Protein AF-A0A2S2R6W7-F1 (afdb_monomer_lite)

Structure (mmCIF, N/CA/C/O backbone):
data_AF-A0A2S2R6W7-F1
#
_entry.id   AF-A0A2S2R6W7-F1
#
loop_
_atom_site.group_PDB
_atom_site.id
_atom_site.type_symbol
_atom_site.label_atom_id
_atom_site.label_alt_id
_atom_site.label_comp_id
_atom_site.label_asym_id
_atom_site.label_entity_id
_atom_site.label_seq_id
_atom_site.pdbx_PDB_ins_code
_atom_site.Cartn_x
_atom_site.Cartn_y
_atom_site.Cartn_z
_atom_site.occupancy
_atom_site.B_iso_or_equiv
_atom_site.auth_seq_id
_atom_site.auth_comp_id
_atom_site.auth_asym_id
_atom_site.auth_atom_id
_atom_site.pdbx_PDB_model_num
ATOM 1 N N . ASN A 1 1 ? -1.446 8.651 6.478 1.00 88.75 1 ASN A N 1
ATOM 2 C CA . ASN A 1 1 ? -0.778 8.643 5.163 1.00 88.75 1 ASN A CA 1
ATOM 3 C C . ASN A 1 1 ? 0.700 8.356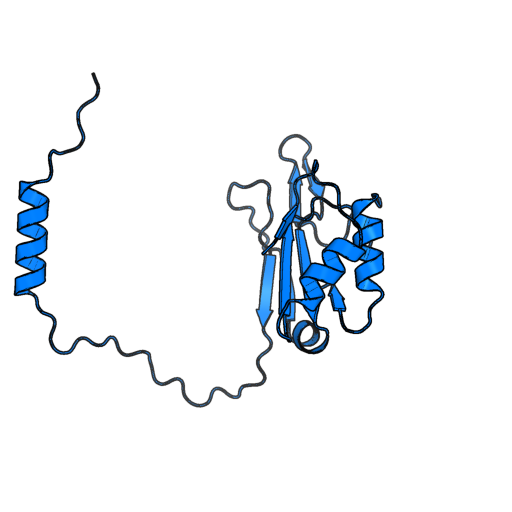 5.410 1.00 88.75 1 ASN A C 1
ATOM 5 O O . ASN A 1 1 ? 1.230 8.939 6.349 1.00 88.75 1 ASN A O 1
ATOM 9 N N . ILE A 1 2 ? 1.309 7.417 4.685 1.00 93.31 2 ILE A N 1
ATOM 10 C CA . ILE A 1 2 ? 2.701 6.977 4.856 1.00 93.31 2 ILE A CA 1
ATOM 11 C C . ILE A 1 2 ? 3.487 7.283 3.574 1.00 93.31 2 ILE A C 1
ATOM 13 O O . ILE A 1 2 ? 3.029 6.984 2.480 1.00 93.31 2 ILE A O 1
ATOM 17 N N . TYR A 1 3 ? 4.694 7.824 3.715 1.00 95.19 3 TYR A N 1
ATOM 18 C CA . TYR A 1 3 ? 5.671 7.892 2.629 1.00 95.19 3 TYR A CA 1
ATOM 19 C C . TYR A 1 3 ? 6.915 7.111 3.045 1.00 95.19 3 TYR A C 1
ATOM 21 O O . TYR A 1 3 ? 7.540 7.445 4.053 1.00 95.19 3 TYR A O 1
ATOM 29 N N . LEU A 1 4 ? 7.262 6.067 2.291 1.00 93.75 4 LEU A N 1
ATOM 30 C CA . LEU A 1 4 ? 8.469 5.275 2.509 1.00 93.75 4 LEU A CA 1
ATOM 31 C C . LEU A 1 4 ? 9.433 5.493 1.334 1.00 93.75 4 LEU A C 1
ATOM 33 O O . LEU A 1 4 ? 9.262 4.861 0.288 1.00 93.75 4 LEU A O 1
ATOM 37 N N . PRO A 1 5 ? 10.462 6.345 1.490 1.00 93.19 5 PRO A N 1
ATOM 38 C CA . PRO A 1 5 ? 11.499 6.515 0.480 1.00 93.19 5 PRO A CA 1
ATOM 39 C C . PRO A 1 5 ? 12.148 5.180 0.085 1.00 93.19 5 PRO A C 1
ATOM 41 O O . PRO A 1 5 ? 12.309 4.286 0.920 1.00 93.19 5 PRO A O 1
ATOM 44 N N . ASN A 1 6 ? 12.620 5.080 -1.162 1.00 89.25 6 ASN A N 1
ATOM 45 C CA . ASN A 1 6 ? 13.339 3.900 -1.676 1.00 89.25 6 ASN A CA 1
ATOM 46 C C . ASN A 1 6 ? 14.540 3.475 -0.807 1.00 89.25 6 ASN A C 1
ATOM 48 O O . ASN A 1 6 ? 14.886 2.300 -0.754 1.00 89.25 6 ASN A O 1
ATOM 52 N N . GLN A 1 7 ? 15.177 4.429 -0.126 1.00 89.25 7 GLN A N 1
ATOM 53 C CA . GLN A 1 7 ? 16.365 4.211 0.709 1.00 89.25 7 GLN A CA 1
ATOM 54 C C . GLN A 1 7 ? 16.028 3.716 2.124 1.00 89.25 7 GLN A C 1
ATOM 56 O O . GLN A 1 7 ? 16.913 3.271 2.853 1.00 89.25 7 GLN A O 1
ATOM 61 N N . THR A 1 8 ? 14.765 3.818 2.540 1.00 91.50 8 THR A N 1
ATOM 62 C CA . THR A 1 8 ? 14.342 3.454 3.891 1.00 91.50 8 THR A CA 1
ATOM 63 C C . THR A 1 8 ? 14.135 1.954 3.973 1.00 91.50 8 THR A C 1
ATOM 65 O O . THR A 1 8 ? 13.168 1.430 3.427 1.00 91.50 8 THR A O 1
ATOM 68 N N . ASN A 1 9 ? 15.006 1.258 4.693 1.00 91.50 9 ASN A N 1
ATOM 69 C CA . ASN A 1 9 ? 14.793 -0.150 5.001 1.00 91.50 9 ASN A CA 1
ATOM 70 C C . ASN A 1 9 ? 13.711 -0.295 6.076 1.00 91.50 9 ASN A C 1
ATOM 72 O O . ASN A 1 9 ? 13.727 0.421 7.073 1.00 91.50 9 ASN A O 1
ATOM 76 N N . PHE A 1 10 ? 12.797 -1.236 5.869 1.00 95.00 10 PHE A N 1
ATOM 77 C CA . PHE A 1 10 ? 11.805 -1.651 6.854 1.00 95.00 10 PHE A CA 1
ATOM 78 C C . PHE A 1 10 ? 11.515 -3.142 6.666 1.00 95.00 10 PHE A C 1
ATOM 80 O O . PHE A 1 10 ? 11.824 -3.722 5.619 1.00 95.00 10 PHE A O 1
ATOM 87 N N . ASN A 1 11 ? 10.901 -3.760 7.666 1.00 95.50 11 ASN A N 1
ATOM 88 C CA . ASN A 1 11 ? 10.374 -5.116 7.583 1.00 95.50 11 ASN A CA 1
ATOM 89 C C . ASN A 1 11 ? 8.913 -5.178 8.073 1.00 95.50 11 ASN A C 1
ATOM 91 O O . ASN A 1 11 ? 8.328 -4.188 8.511 1.00 95.50 11 ASN A O 1
ATOM 95 N N . HIS A 1 12 ? 8.310 -6.363 7.989 1.00 96.62 12 HIS A N 1
ATOM 96 C CA . HIS A 1 12 ? 6.923 -6.595 8.401 1.00 96.62 12 HIS A CA 1
ATOM 97 C C . HIS A 1 12 ? 6.642 -6.228 9.872 1.00 96.62 12 HIS A C 1
ATOM 99 O O . HIS A 1 12 ? 5.560 -5.734 10.176 1.00 96.62 12 HIS A O 1
ATOM 105 N N . THR A 1 13 ? 7.605 -6.404 10.784 1.00 97.81 13 THR A N 1
ATOM 106 C CA . THR A 1 13 ? 7.464 -6.033 12.201 1.00 97.81 13 THR A CA 1
ATOM 107 C C . THR A 1 13 ? 7.307 -4.526 12.375 1.00 97.81 13 THR A C 1
ATOM 109 O O . THR A 1 13 ? 6.473 -4.096 13.168 1.00 97.81 13 THR A O 1
ATOM 112 N N . ASP A 1 14 ? 8.048 -3.716 11.614 1.00 96.88 14 ASP A N 1
ATOM 113 C CA . ASP A 1 14 ? 7.939 -2.252 11.673 1.00 96.88 14 ASP A CA 1
ATOM 114 C C . ASP A 1 14 ? 6.530 -1.788 11.276 1.00 96.88 14 ASP A C 1
ATOM 116 O O . ASP A 1 14 ? 5.910 -0.980 11.970 1.00 96.88 14 ASP A O 1
ATOM 120 N N . LEU A 1 15 ? 5.985 -2.359 10.196 1.00 96.12 15 LEU A N 1
ATOM 121 C CA . LEU A 1 15 ? 4.622 -2.075 9.744 1.00 96.12 15 LEU A CA 1
ATOM 122 C C . LEU A 1 15 ? 3.568 -2.568 10.740 1.00 96.12 15 LEU A C 1
ATOM 124 O O . LEU A 1 15 ? 2.646 -1.821 11.062 1.00 96.12 15 LEU A O 1
ATOM 128 N N . ASN A 1 16 ? 3.724 -3.780 11.276 1.00 97.25 16 ASN A N 1
ATOM 129 C CA . ASN A 1 16 ? 2.828 -4.318 12.302 1.00 97.25 16 ASN A CA 1
ATOM 130 C C . ASN A 1 16 ? 2.812 -3.437 13.554 1.00 97.25 16 ASN A C 1
ATOM 132 O O . ASN A 1 16 ? 1.747 -3.175 14.110 1.00 97.25 16 ASN A O 1
ATOM 136 N N . ASN A 1 17 ? 3.967 -2.920 13.976 1.00 97.25 17 ASN A N 1
ATOM 137 C CA . ASN A 1 17 ? 4.051 -1.992 15.099 1.00 97.25 17 ASN A CA 1
ATOM 138 C C . ASN A 1 17 ? 3.274 -0.700 14.829 1.00 97.25 17 ASN A C 1
ATOM 140 O O . ASN A 1 17 ? 2.597 -0.211 15.731 1.00 97.25 17 ASN A O 1
ATOM 144 N N . ILE A 1 18 ? 3.335 -0.153 13.610 1.00 95.56 18 ILE A N 1
ATOM 145 C CA . ILE A 1 18 ? 2.533 1.018 13.221 1.00 95.56 18 ILE A CA 1
ATOM 146 C C . ILE A 1 18 ? 1.043 0.671 13.265 1.00 95.56 18 ILE A C 1
ATOM 148 O O . ILE A 1 18 ? 0.270 1.383 13.900 1.00 95.56 18 ILE A O 1
ATOM 152 N N . ILE A 1 19 ? 0.644 -0.437 12.638 1.00 95.88 19 ILE A N 1
ATOM 153 C CA . ILE A 1 19 ? -0.754 -0.882 12.558 1.00 95.88 19 ILE A CA 1
ATOM 154 C C . ILE A 1 19 ? -1.357 -1.093 13.951 1.00 95.88 19 ILE A C 1
ATOM 156 O O . ILE A 1 19 ? -2.468 -0.636 14.216 1.00 95.88 19 ILE A O 1
ATOM 160 N N . ASN A 1 20 ? -0.613 -1.721 14.861 1.00 95.69 20 ASN A N 1
ATOM 161 C CA . ASN A 1 20 ? -1.062 -2.004 16.224 1.00 95.69 20 ASN A CA 1
ATOM 162 C C . ASN A 1 20 ? -1.277 -0.744 17.078 1.00 95.69 20 ASN A C 1
ATOM 164 O O . ASN A 1 20 ? -1.980 -0.808 18.084 1.00 95.69 20 ASN A O 1
ATOM 168 N N . GLN A 1 21 ? -0.700 0.395 16.687 1.00 96.19 21 GLN A N 1
ATOM 169 C CA . GLN A 1 21 ? -0.905 1.682 17.358 1.00 96.19 21 GLN A CA 1
ATOM 170 C C . GLN A 1 21 ? -2.139 2.436 16.843 1.00 96.19 21 GLN A C 1
ATOM 172 O O . GLN A 1 21 ? -2.552 3.421 17.458 1.00 96.19 21 GLN A O 1
ATOM 177 N N . LEU A 1 22 ? -2.733 2.013 15.723 1.00 96.44 22 LEU A N 1
ATOM 178 C CA . LEU A 1 22 ? -3.875 2.708 15.138 1.00 96.44 22 LEU A CA 1
ATOM 179 C C . LEU A 1 22 ? -5.190 2.312 15.826 1.00 96.44 22 LEU A C 1
ATOM 181 O O . LEU A 1 22 ? -5.446 1.124 16.045 1.00 96.44 22 LEU A O 1
ATOM 185 N N . PRO A 1 23 ? -6.085 3.278 16.107 1.00 96.56 23 PRO A N 1
ATOM 186 C CA . PRO A 1 23 ? -7.447 2.952 16.501 1.00 96.56 23 PRO A CA 1
ATOM 187 C C . PRO A 1 23 ? -8.171 2.258 15.340 1.00 96.56 23 PRO A C 1
ATOM 189 O O . PRO A 1 23 ? -7.989 2.611 14.175 1.00 96.56 23 PRO A O 1
ATOM 192 N N . LYS A 1 24 ? -9.011 1.268 15.654 1.00 94.19 24 LYS A N 1
ATOM 193 C CA . LYS A 1 24 ? -9.837 0.566 14.660 1.00 94.19 24 LYS A CA 1
ATOM 194 C C . LYS A 1 24 ? -11.224 1.229 14.548 1.00 94.19 24 LYS A C 1
ATOM 196 O O . LYS A 1 24 ? -11.785 1.594 15.582 1.00 94.19 24 LYS A O 1
ATOM 201 N N . PRO A 1 25 ? -11.820 1.311 13.341 1.00 96.19 25 PRO A N 1
ATOM 202 C CA . PRO A 1 25 ? -11.250 0.913 12.050 1.00 96.19 25 PRO A CA 1
ATOM 203 C C . PRO A 1 25 ? -10.243 1.940 11.504 1.00 96.19 25 PRO A C 1
ATOM 205 O O . PRO A 1 25 ? -10.297 3.113 11.865 1.00 96.19 25 PRO A O 1
ATOM 208 N N . TYR A 1 26 ? -9.360 1.511 10.599 1.00 96.94 26 TYR A N 1
ATOM 209 C CA . TYR A 1 26 ? -8.321 2.371 10.021 1.00 96.94 26 TYR A CA 1
ATOM 210 C C . TYR A 1 26 ? -8.175 2.204 8.506 1.00 96.94 26 TYR A C 1
ATOM 212 O O . TYR A 1 26 ? -8.556 1.186 7.923 1.00 96.94 26 TYR A O 1
ATOM 220 N N . ILE A 1 27 ? -7.553 3.209 7.888 1.00 97.50 27 ILE A N 1
ATOM 221 C CA . ILE A 1 27 ? -6.981 3.146 6.541 1.00 97.50 27 ILE A CA 1
ATOM 222 C C . ILE A 1 27 ? -5.543 3.647 6.629 1.00 97.50 27 ILE A C 1
ATOM 224 O O . ILE A 1 27 ? -5.277 4.739 7.136 1.00 97.50 27 ILE A O 1
ATOM 228 N N . ILE A 1 28 ? -4.622 2.857 6.100 1.00 97.50 28 ILE A N 1
ATOM 229 C CA . ILE A 1 28 ? -3.252 3.247 5.815 1.00 97.50 28 ILE A CA 1
ATOM 230 C C . ILE A 1 28 ? -3.151 3.405 4.306 1.00 97.50 28 ILE A C 1
ATOM 232 O O . ILE A 1 28 ? -3.428 2.480 3.554 1.00 97.50 28 ILE A O 1
ATOM 236 N N . THR A 1 29 ? -2.748 4.582 3.854 1.00 96.81 29 THR A N 1
ATOM 237 C CA . THR A 1 29 ? -2.518 4.845 2.435 1.00 96.81 29 THR A CA 1
ATOM 238 C C . THR A 1 29 ? -1.236 5.630 2.249 1.00 96.81 29 THR A C 1
ATOM 240 O O . THR A 1 29 ? -0.827 6.335 3.176 1.00 96.81 29 THR A O 1
ATOM 243 N N . GLY A 1 30 ? -0.623 5.513 1.079 1.00 95.81 30 GLY A N 1
ATOM 244 C CA . GLY A 1 30 ? 0.478 6.360 0.647 1.00 95.81 30 GLY A CA 1
ATOM 245 C C . GLY A 1 30 ? 1.466 5.622 -0.245 1.00 95.81 30 GLY A C 1
ATOM 246 O O . GLY A 1 30 ? 1.152 4.546 -0.753 1.00 95.81 30 GLY A O 1
ATOM 247 N N . ASP A 1 31 ? 2.637 6.215 -0.452 1.00 95.62 31 ASP A N 1
ATOM 248 C CA . ASP A 1 31 ? 3.683 5.663 -1.313 1.00 95.62 31 ASP A CA 1
ATOM 249 C C . ASP A 1 31 ? 4.592 4.726 -0.514 1.00 95.62 31 ASP A C 1
ATOM 251 O O . ASP A 1 31 ? 5.337 5.151 0.377 1.00 95.62 31 ASP A O 1
ATOM 255 N N . PHE A 1 32 ? 4.539 3.441 -0.847 1.00 95.88 32 PHE A N 1
ATOM 256 C CA . PHE A 1 32 ? 5.366 2.421 -0.216 1.00 95.88 32 PHE A CA 1
ATOM 257 C C . PHE A 1 32 ? 6.646 2.147 -1.002 1.00 95.88 32 PHE A C 1
ATOM 259 O O . PHE A 1 32 ? 7.519 1.445 -0.484 1.00 95.88 32 PHE A O 1
ATOM 266 N N . ASN A 1 33 ? 6.792 2.684 -2.221 1.00 95.38 33 ASN A N 1
ATOM 267 C CA . ASN A 1 33 ? 7.906 2.385 -3.121 1.00 95.38 33 ASN A CA 1
ATOM 268 C C . ASN A 1 33 ? 8.224 0.876 -3.159 1.00 95.38 33 ASN A C 1
ATOM 270 O O . ASN A 1 33 ? 9.368 0.462 -2.988 1.00 95.38 33 ASN A O 1
ATOM 274 N N . SER A 1 34 ? 7.191 0.040 -3.265 1.00 95.38 34 SER A N 1
ATOM 275 C CA . SER A 1 34 ? 7.304 -1.419 -3.182 1.00 95.38 34 SER A CA 1
ATOM 276 C C . SER A 1 34 ? 6.615 -2.094 -4.352 1.00 95.38 34 SER A C 1
ATOM 278 O O . SER A 1 34 ? 5.537 -1.667 -4.767 1.00 95.38 34 SER A O 1
ATOM 280 N N . GLN A 1 35 ? 7.189 -3.194 -4.822 1.00 94.88 35 GLN A N 1
ATOM 281 C CA . GLN A 1 35 ? 6.666 -3.958 -5.947 1.00 94.88 35 GLN A CA 1
ATOM 282 C C . GLN A 1 35 ? 6.170 -5.328 -5.493 1.00 94.88 35 GLN A C 1
ATOM 284 O O . GLN A 1 35 ? 6.887 -6.062 -4.809 1.00 94.88 35 GLN A O 1
ATOM 289 N N . SER A 1 36 ? 4.952 -5.669 -5.904 1.00 96.38 36 SER A N 1
ATOM 290 C CA . SER A 1 36 ? 4.405 -7.022 -5.850 1.00 96.38 36 SER A CA 1
ATOM 291 C C . SER A 1 36 ? 3.309 -7.212 -6.910 1.00 96.38 36 SER A C 1
ATOM 293 O O . SER A 1 36 ? 2.515 -6.289 -7.138 1.00 96.38 36 SER A O 1
ATOM 295 N N . PRO A 1 37 ? 3.198 -8.415 -7.504 1.00 95.25 37 PRO A N 1
ATOM 296 C CA . PRO A 1 37 ? 2.024 -8.825 -8.270 1.00 95.25 37 PRO A CA 1
ATOM 297 C C . PRO A 1 37 ? 0.689 -8.668 -7.530 1.00 95.25 37 PRO A C 1
ATOM 299 O O . PRO A 1 37 ? -0.313 -8.396 -8.184 1.00 95.25 37 PRO A O 1
ATOM 302 N N . TYR A 1 38 ? 0.662 -8.746 -6.192 1.00 94.81 38 TYR A N 1
ATOM 303 C CA . TYR A 1 38 ? -0.558 -8.591 -5.382 1.00 94.81 38 TYR A CA 1
ATOM 304 C C . TYR A 1 38 ? -1.262 -7.244 -5.586 1.00 94.81 38 TYR A C 1
ATOM 306 O O . TYR A 1 38 ? -2.479 -7.164 -5.452 1.00 94.81 38 TYR A O 1
ATOM 314 N N . TRP A 1 39 ? -0.518 -6.190 -5.924 1.00 95.88 39 TRP A N 1
ATOM 315 C CA . TRP A 1 39 ? -1.068 -4.872 -6.252 1.00 95.88 39 TRP A CA 1
ATOM 316 C C . TRP A 1 39 ? -0.703 -4.414 -7.665 1.00 95.88 39 TRP A C 1
ATOM 318 O O . TRP A 1 39 ? -0.776 -3.223 -7.950 1.00 95.88 39 TRP A O 1
ATOM 328 N N . GLY A 1 40 ? -0.356 -5.337 -8.567 1.00 93.00 40 GLY A N 1
ATOM 329 C CA . GLY A 1 40 ? -0.222 -5.039 -9.998 1.00 93.00 40 GLY A CA 1
ATOM 330 C C . GLY A 1 40 ? 1.186 -4.695 -10.486 1.00 93.00 40 GLY A C 1
ATOM 331 O O . GLY A 1 40 ? 1.331 -4.082 -11.540 1.00 93.00 40 GLY A O 1
ATOM 332 N N . SER A 1 41 ? 2.239 -5.068 -9.753 1.00 92.44 41 SER A N 1
ATOM 333 C CA . SER A 1 41 ? 3.613 -5.014 -10.282 1.00 92.44 41 SER A CA 1
ATOM 334 C C . SER A 1 41 ? 3.996 -6.309 -11.003 1.00 92.44 41 SER A C 1
ATOM 336 O O . SER A 1 41 ? 3.566 -7.389 -10.622 1.00 92.44 41 SER A O 1
ATOM 338 N N . GLU A 1 42 ? 4.882 -6.234 -11.996 1.00 89.12 42 GLU A N 1
ATOM 339 C CA . GLU A 1 42 ? 5.356 -7.427 -12.722 1.00 89.12 42 GLU A CA 1
ATOM 340 C C . GLU A 1 42 ? 6.229 -8.355 -11.866 1.00 89.12 42 GLU A C 1
ATOM 342 O O . GLU A 1 42 ? 6.282 -9.565 -12.083 1.00 89.12 42 GLU A O 1
ATOM 347 N N . LYS A 1 43 ? 6.940 -7.782 -10.892 1.00 92.31 43 LYS A N 1
ATOM 348 C CA . LYS A 1 43 ? 7.872 -8.494 -10.020 1.00 92.31 43 LYS A CA 1
ATOM 349 C C . LYS A 1 43 ? 7.629 -8.152 -8.561 1.00 92.31 43 LYS A C 1
ATOM 351 O O . LYS A 1 43 ? 7.039 -7.123 -8.238 1.00 92.31 43 LYS A O 1
ATOM 356 N N . ILE A 1 44 ? 8.139 -9.017 -7.694 1.00 96.12 44 ILE A N 1
ATOM 357 C CA . ILE A 1 44 ? 8.153 -8.806 -6.252 1.00 96.12 44 ILE A CA 1
ATOM 358 C C . ILE A 1 44 ? 9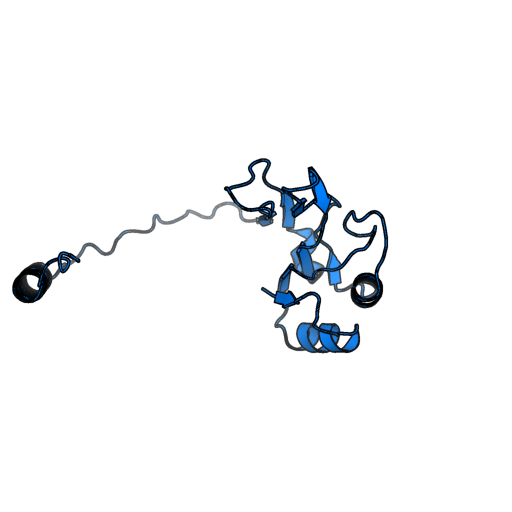.544 -8.368 -5.788 1.00 96.12 44 ILE A C 1
ATOM 360 O O . ILE A 1 44 ? 10.552 -8.970 -6.166 1.00 96.12 44 ILE A O 1
ATOM 364 N N . ASP A 1 45 ? 9.604 -7.331 -4.958 1.00 95.38 45 ASP A N 1
ATOM 365 C CA . ASP A 1 45 ? 10.830 -6.913 -4.274 1.00 95.38 45 ASP A CA 1
ATOM 366 C C . ASP A 1 45 ? 10.799 -7.269 -2.773 1.00 95.38 45 ASP A C 1
ATOM 368 O O . ASP A 1 45 ? 9.849 -7.859 -2.256 1.00 95.38 45 ASP A O 1
ATOM 372 N N . GLN A 1 46 ? 11.874 -6.956 -2.045 1.00 95.75 46 GLN A N 1
ATOM 373 C CA . GLN A 1 46 ? 11.977 -7.286 -0.619 1.00 95.75 46 GLN A CA 1
ATOM 374 C C . GLN A 1 46 ? 10.963 -6.520 0.254 1.00 95.75 46 GLN A C 1
ATOM 376 O O . GLN A 1 46 ? 10.532 -7.022 1.298 1.00 95.75 46 GLN A O 1
ATOM 381 N N . ARG A 1 47 ? 10.569 -5.316 -0.172 1.00 96.25 47 ARG A N 1
ATOM 382 C CA . ARG A 1 47 ? 9.564 -4.491 0.509 1.00 96.25 47 ARG A CA 1
ATOM 383 C C . ARG A 1 47 ? 8.185 -5.094 0.281 1.00 96.25 47 ARG A C 1
ATOM 385 O O . ARG A 1 47 ? 7.434 -5.260 1.236 1.00 96.25 47 ARG A O 1
ATOM 392 N N . GLY A 1 48 ? 7.919 -5.522 -0.951 1.00 96.94 48 GLY A N 1
ATOM 393 C CA . GLY A 1 48 ? 6.735 -6.256 -1.363 1.00 96.94 48 GLY A CA 1
ATOM 394 C C . GLY A 1 48 ? 6.533 -7.511 -0.527 1.00 96.94 48 GLY A C 1
ATOM 395 O O . GLY A 1 48 ? 5.497 -7.645 0.108 1.00 96.94 48 GLY A O 1
ATOM 396 N N . LYS A 1 49 ? 7.569 -8.350 -0.391 1.00 97.62 49 LYS A N 1
ATOM 397 C CA . LYS A 1 49 ? 7.540 -9.532 0.497 1.00 97.62 49 LYS A CA 1
ATOM 398 C C . LYS A 1 49 ? 7.219 -9.186 1.950 1.00 97.62 49 LYS A C 1
ATOM 400 O O . LYS A 1 49 ? 6.519 -9.928 2.630 1.00 97.62 49 LYS A O 1
ATOM 405 N N . SER A 1 50 ? 7.763 -8.075 2.447 1.00 97.62 50 SER A N 1
ATOM 406 C CA . SER A 1 50 ? 7.522 -7.638 3.825 1.00 97.62 50 SER A CA 1
ATOM 407 C C . SER A 1 50 ? 6.078 -7.180 4.023 1.00 97.62 50 SER A C 1
ATOM 409 O O . SER A 1 50 ? 5.488 -7.489 5.051 1.00 97.62 50 SER A O 1
ATOM 411 N N . ILE A 1 51 ? 5.503 -6.477 3.047 1.00 97.56 51 ILE A N 1
ATOM 412 C CA . ILE A 1 51 ? 4.108 -6.030 3.089 1.00 97.56 51 ILE A CA 1
ATOM 413 C C . ILE A 1 51 ? 3.150 -7.208 2.879 1.00 97.56 51 ILE A C 1
ATOM 415 O O . ILE A 1 51 ? 2.182 -7.316 3.619 1.00 97.56 51 ILE A O 1
ATOM 419 N N . GLU A 1 52 ? 3.423 -8.124 1.947 1.00 97.88 52 GLU A N 1
ATOM 420 C CA . GLU A 1 52 ? 2.616 -9.341 1.763 1.00 97.88 52 GLU A CA 1
ATOM 421 C C . GLU A 1 52 ? 2.497 -10.138 3.060 1.00 97.88 52 GLU A C 1
ATOM 423 O O . GLU A 1 52 ? 1.402 -10.549 3.420 1.00 97.88 52 GLU A O 1
ATOM 428 N N . ARG A 1 53 ? 3.588 -10.256 3.825 1.00 98.19 53 ARG A N 1
ATOM 429 C CA . ARG A 1 53 ? 3.568 -10.916 5.137 1.00 98.19 53 ARG A CA 1
ATOM 430 C C . ARG A 1 53 ? 2.692 -10.202 6.174 1.00 98.19 53 ARG A C 1
ATOM 432 O O . ARG A 1 53 ? 2.200 -10.842 7.092 1.00 98.19 53 ARG A O 1
ATOM 439 N N . VAL A 1 54 ? 2.505 -8.886 6.060 1.00 97.81 54 VAL A N 1
ATOM 440 C CA . VAL A 1 54 ? 1.537 -8.134 6.885 1.00 97.81 54 VAL A CA 1
ATOM 441 C C . VAL A 1 54 ? 0.106 -8.425 6.431 1.00 97.81 54 VAL A C 1
ATOM 443 O O . VAL A 1 54 ? -0.790 -8.539 7.259 1.00 97.81 54 VAL A O 1
ATOM 446 N N . LEU A 1 55 ? -0.107 -8.574 5.122 1.00 97.62 55 LEU A N 1
ATOM 447 C CA . LEU A 1 55 ? -1.410 -8.879 4.524 1.00 97.62 55 LEU A CA 1
ATOM 448 C C . LEU A 1 55 ? -1.868 -10.335 4.746 1.00 97.62 55 LEU A C 1
ATOM 450 O O . LEU A 1 55 ? -2.992 -10.663 4.383 1.00 97.62 55 LEU A O 1
ATOM 454 N N . GLU A 1 56 ? -1.038 -11.197 5.343 1.00 97.06 56 GLU A N 1
ATOM 455 C CA . GLU A 1 56 ? -1.433 -12.542 5.794 1.00 97.06 56 GLU A CA 1
ATOM 456 C C . GLU A 1 56 ? -2.405 -12.508 6.999 1.00 97.06 56 GLU A C 1
ATOM 458 O O . GLU A 1 56 ? -3.011 -13.528 7.317 1.00 97.06 56 GLU A O 1
ATOM 463 N N . ASP A 1 57 ? -2.564 -11.367 7.683 1.00 96.19 57 ASP A N 1
ATOM 464 C CA . ASP A 1 57 ? -3.551 -11.190 8.760 1.00 96.19 57 ASP A CA 1
ATOM 465 C C . ASP A 1 57 ? -4.956 -10.926 8.191 1.00 96.19 57 ASP A C 1
ATOM 467 O O . ASP A 1 57 ? -5.202 -9.886 7.581 1.00 96.19 57 ASP A O 1
ATOM 471 N N . ASP A 1 58 ? -5.910 -11.816 8.485 1.00 94.06 58 ASP A N 1
ATOM 472 C CA . ASP A 1 58 ? -7.315 -11.738 8.045 1.00 94.06 58 ASP A CA 1
ATOM 473 C C . ASP A 1 58 ? -8.053 -10.449 8.478 1.00 94.06 58 ASP A C 1
ATOM 475 O O . ASP A 1 58 ? -9.120 -10.108 7.952 1.00 94.06 58 ASP A O 1
ATOM 479 N N . ASN A 1 59 ? -7.518 -9.709 9.455 1.00 96.31 59 ASN A N 1
ATOM 480 C CA . ASN A 1 59 ? -8.065 -8.426 9.900 1.00 96.31 59 ASN A CA 1
ATOM 481 C C . ASN A 1 59 ? -7.603 -7.235 9.051 1.00 96.31 59 ASN A C 1
ATOM 483 O O . ASN A 1 59 ? -8.039 -6.104 9.311 1.00 96.31 59 ASN A O 1
ATOM 487 N N . ILE A 1 60 ? -6.731 -7.475 8.075 1.00 97.25 60 ILE A N 1
ATOM 488 C CA . ILE A 1 60 ? -6.124 -6.482 7.199 1.00 97.25 60 ILE A CA 1
ATOM 489 C C . ILE A 1 60 ? -6.495 -6.821 5.757 1.00 97.25 60 ILE A C 1
ATOM 491 O O . ILE A 1 60 ? -6.386 -7.958 5.316 1.00 97.25 60 ILE A O 1
ATOM 495 N N . ILE A 1 61 ? -6.923 -5.818 4.994 1.00 96.81 61 ILE A N 1
ATOM 496 C CA . ILE A 1 61 ? -7.258 -5.983 3.582 1.00 96.81 61 ILE A CA 1
ATOM 497 C C . ILE A 1 61 ? -6.539 -4.946 2.726 1.00 96.81 61 ILE A C 1
ATOM 499 O O . ILE A 1 61 ? -6.469 -3.763 3.069 1.00 96.81 61 ILE A O 1
ATOM 503 N N . LEU A 1 62 ? -6.018 -5.406 1.592 1.00 97.75 62 LEU A N 1
ATOM 504 C CA . LEU A 1 62 ? -5.513 -4.562 0.518 1.00 97.75 62 LEU A CA 1
ATOM 505 C C . LEU A 1 62 ? -6.686 -4.102 -0.357 1.00 97.75 62 LEU A C 1
ATOM 507 O O . LEU A 1 62 ? -7.457 -4.923 -0.844 1.00 97.75 62 LEU A O 1
ATOM 511 N N . LEU A 1 63 ? -6.812 -2.791 -0.558 1.00 97.81 63 LEU A N 1
ATOM 512 C CA . LEU A 1 63 ? -7.873 -2.193 -1.376 1.00 97.81 63 LEU A CA 1
ATOM 513 C C . LEU A 1 63 ? -7.470 -2.029 -2.847 1.00 97.81 63 LEU A C 1
ATOM 515 O O . LEU A 1 63 ? -8.338 -1.883 -3.702 1.00 97.81 63 LEU A O 1
ATOM 519 N N . ASN A 1 64 ? -6.169 -2.036 -3.150 1.00 97.00 64 ASN A N 1
ATOM 520 C CA . ASN A 1 64 ? -5.669 -1.932 -4.517 1.00 97.00 64 ASN A CA 1
ATOM 521 C C . ASN A 1 64 ? -6.254 -3.034 -5.411 1.00 97.00 64 ASN A C 1
ATOM 523 O O . ASN A 1 64 ? -6.242 -4.207 -5.053 1.00 97.00 64 ASN A O 1
ATOM 527 N N . THR A 1 65 ? -6.673 -2.662 -6.619 1.00 95.06 65 THR A N 1
ATOM 528 C CA . THR A 1 65 ? -7.253 -3.589 -7.610 1.00 95.06 65 THR A CA 1
ATOM 529 C C . THR A 1 65 ? -6.242 -4.085 -8.646 1.00 95.06 65 THR A C 1
ATOM 531 O O . THR A 1 65 ? -6.608 -4.764 -9.602 1.00 95.06 65 THR A O 1
ATOM 534 N N . GLY A 1 66 ? -4.967 -3.723 -8.487 1.00 94.50 66 GLY A N 1
ATOM 535 C CA . GLY A 1 66 ? -3.907 -4.002 -9.456 1.00 94.50 66 GLY A CA 1
ATOM 536 C C . GLY A 1 66 ? -3.755 -2.945 -10.553 1.00 94.50 66 GLY A C 1
ATOM 537 O O . GLY A 1 66 ? -2.854 -3.061 -11.381 1.00 94.50 66 GLY A O 1
ATOM 538 N N . THR A 1 67 ? -4.590 -1.899 -10.574 1.00 94.75 67 THR A N 1
ATOM 539 C CA . THR A 1 67 ? -4.401 -0.793 -11.520 1.00 94.75 67 THR A CA 1
ATOM 540 C C . THR A 1 67 ? -3.165 0.038 -11.154 1.00 94.75 67 THR A C 1
ATOM 542 O O . THR A 1 67 ? -2.930 0.289 -9.966 1.00 94.75 67 THR A O 1
ATOM 545 N N . PRO A 1 68 ? -2.393 0.521 -12.144 1.00 93.75 68 PRO A N 1
ATOM 546 C CA . PRO A 1 68 ? -1.230 1.364 -11.891 1.00 93.75 68 PRO A CA 1
ATOM 547 C C . PRO A 1 68 ? -1.560 2.638 -11.115 1.00 93.75 68 PRO A C 1
ATOM 549 O O . PRO A 1 68 ? -2.621 3.226 -11.294 1.00 93.75 68 PRO A O 1
ATOM 552 N N . THR A 1 69 ? -0.607 3.104 -10.310 1.00 94.25 69 THR A N 1
ATOM 553 C CA . THR A 1 69 ? -0.730 4.335 -9.509 1.00 94.25 69 THR A CA 1
ATOM 554 C C . THR A 1 69 ? 0.331 5.380 -9.860 1.00 94.25 69 THR A C 1
ATOM 556 O O . THR A 1 69 ? 0.397 6.435 -9.235 1.00 94.25 69 THR A O 1
ATOM 559 N N . ARG A 1 70 ? 1.224 5.075 -10.804 1.00 93.12 70 ARG A N 1
ATOM 560 C CA . ARG A 1 70 ? 2.283 5.968 -11.273 1.00 93.12 70 ARG A CA 1
ATOM 561 C C . ARG A 1 70 ? 2.692 5.611 -12.695 1.00 93.12 70 ARG A C 1
ATOM 563 O O . ARG A 1 70 ? 2.803 4.427 -13.020 1.00 93.12 70 ARG A O 1
ATOM 570 N N . ILE A 1 71 ? 2.983 6.616 -13.504 1.00 91.94 71 ILE A N 1
ATOM 571 C CA . ILE A 1 71 ? 3.610 6.484 -14.817 1.00 91.94 71 ILE A CA 1
ATOM 572 C C . ILE A 1 71 ? 5.034 7.033 -14.745 1.00 91.94 71 ILE A C 1
ATOM 574 O O . ILE A 1 71 ? 5.273 8.054 -14.124 1.00 91.94 71 ILE A O 1
ATOM 578 N N . ASN A 1 72 ? 6.010 6.385 -15.370 1.00 90.75 72 ASN A N 1
ATOM 579 C CA . ASN A 1 72 ? 7.320 6.997 -15.561 1.00 90.75 72 ASN A CA 1
ATOM 580 C C . ASN A 1 72 ? 7.273 7.877 -16.824 1.00 90.75 72 ASN A C 1
ATOM 582 O O . ASN A 1 72 ? 7.159 7.318 -17.914 1.00 90.75 72 ASN A O 1
ATOM 586 N N . PRO A 1 73 ? 7.399 9.214 -16.732 1.00 89.31 73 PRO A N 1
ATOM 587 C CA . PRO A 1 73 ? 7.264 10.095 -17.894 1.00 89.31 73 PRO A CA 1
ATOM 588 C C . PRO A 1 73 ? 8.384 9.908 -18.928 1.00 89.31 73 PRO A C 1
ATOM 590 O O . PRO A 1 73 ? 8.180 10.189 -20.104 1.00 89.31 73 PRO A O 1
ATOM 593 N N . ALA A 1 74 ? 9.555 9.407 -18.519 1.00 92.00 74 ALA A N 1
ATOM 594 C CA . ALA A 1 74 ? 10.676 9.177 -19.426 1.00 92.00 74 ALA A CA 1
ATOM 595 C C . ALA A 1 74 ? 10.532 7.878 -20.234 1.00 92.00 74 ALA A C 1
ATOM 597 O O . ALA A 1 74 ? 11.014 7.803 -21.361 1.00 92.00 74 ALA A O 1
ATOM 598 N N . THR A 1 75 ? 9.900 6.846 -19.664 1.00 92.19 75 THR A N 1
ATOM 599 C CA . THR A 1 75 ? 9.795 5.519 -20.301 1.00 92.19 75 THR A CA 1
ATOM 600 C C . THR A 1 75 ? 8.373 5.129 -20.699 1.00 92.19 75 THR A C 1
ATOM 602 O O . THR A 1 75 ? 8.195 4.136 -21.397 1.00 92.19 75 THR A O 1
ATOM 605 N N . GLY A 1 76 ? 7.358 5.857 -20.231 1.00 89.44 76 GLY A N 1
ATOM 606 C CA . GLY A 1 76 ? 5.944 5.496 -20.357 1.00 89.44 76 GLY A CA 1
ATOM 607 C C . GLY A 1 76 ? 5.526 4.289 -19.509 1.00 89.44 76 GLY A C 1
ATOM 608 O O . GLY A 1 76 ? 4.401 3.816 -19.629 1.00 89.44 76 GLY A O 1
ATOM 609 N N . HIS A 1 77 ? 6.418 3.760 -18.664 1.00 90.19 77 HIS A N 1
ATOM 610 C CA . HIS A 1 77 ? 6.163 2.532 -17.916 1.00 90.19 77 HIS A CA 1
ATOM 611 C C . HIS A 1 77 ? 5.264 2.780 -16.703 1.00 90.19 77 HIS A C 1
ATOM 613 O O . HIS A 1 77 ? 5.531 3.665 -15.888 1.00 90.19 77 HIS A O 1
ATOM 619 N N . PHE A 1 78 ? 4.245 1.943 -16.536 1.00 91.00 78 PHE A N 1
ATOM 620 C CA . PHE A 1 78 ? 3.312 2.006 -15.419 1.00 91.00 78 PHE A CA 1
ATOM 621 C C . PHE A 1 78 ? 3.807 1.215 -14.206 1.00 91.00 78 PHE A C 1
ATOM 623 O O . PHE A 1 78 ? 4.451 0.180 -14.328 1.00 91.00 78 PHE A O 1
ATOM 630 N N . SER A 1 79 ? 3.518 1.702 -13.006 1.00 92.00 79 SER A N 1
ATOM 631 C CA . SER A 1 79 ? 3.845 1.007 -11.760 1.00 92.00 79 SER A CA 1
ATOM 632 C C . SER A 1 79 ? 2.776 1.249 -10.704 1.00 92.00 79 SER A C 1
ATOM 634 O O . SER A 1 79 ? 2.120 2.290 -10.697 1.00 92.00 79 SER A O 1
ATOM 636 N N . ALA A 1 80 ? 2.610 0.288 -9.802 1.00 93.69 80 ALA A N 1
ATOM 637 C CA . ALA A 1 80 ? 1.739 0.397 -8.642 1.00 93.69 80 ALA A CA 1
ATOM 638 C C . ALA A 1 80 ? 2.610 0.448 -7.382 1.00 93.69 80 ALA A C 1
ATOM 640 O O . ALA A 1 80 ? 3.081 -0.581 -6.904 1.00 93.69 80 ALA A O 1
ATOM 641 N N . ILE A 1 81 ? 2.879 1.661 -6.896 1.00 93.88 81 ILE A N 1
ATOM 642 C CA . ILE A 1 81 ? 3.725 1.894 -5.709 1.00 93.88 81 ILE A CA 1
ATOM 643 C C . ILE A 1 81 ? 2.953 2.519 -4.545 1.00 93.88 81 ILE A C 1
ATOM 645 O O . ILE A 1 81 ? 3.426 2.498 -3.409 1.00 93.88 81 ILE A O 1
ATOM 649 N N . TYR A 1 82 ? 1.751 3.038 -4.816 1.00 95.06 82 TYR A N 1
ATOM 650 C CA . TYR A 1 82 ? 0.840 3.489 -3.776 1.00 95.06 82 TYR A CA 1
ATOM 651 C C . TYR A 1 82 ? -0.014 2.329 -3.309 1.00 95.06 82 TYR A C 1
ATOM 653 O O . TYR A 1 82 ? -0.654 1.669 -4.127 1.00 95.06 82 TYR A O 1
ATOM 661 N N . LEU A 1 83 ? -0.083 2.130 -1.997 1.00 97.06 83 LEU A N 1
ATOM 662 C CA . LEU A 1 83 ? -0.954 1.128 -1.396 1.00 97.06 83 LEU A CA 1
ATOM 663 C C . LEU A 1 83 ? -2.034 1.793 -0.564 1.00 97.06 83 LEU A C 1
ATOM 665 O O . LEU A 1 83 ? -1.827 2.849 0.029 1.00 97.06 83 LEU A O 1
ATOM 669 N N . SER A 1 84 ? -3.194 1.154 -0.529 1.00 97.81 84 SER A N 1
ATOM 670 C CA . SER A 1 84 ? -4.307 1.473 0.352 1.00 97.81 84 SER A CA 1
ATOM 671 C C . SER A 1 84 ? -4.687 0.195 1.088 1.00 97.81 84 SER A C 1
ATOM 673 O O . SER A 1 84 ? -5.180 -0.756 0.493 1.00 97.81 84 SER A O 1
ATOM 675 N N . ILE A 1 85 ? -4.401 0.164 2.382 1.00 97.75 85 ILE A N 1
ATOM 676 C CA . ILE A 1 85 ? -4.597 -0.967 3.284 1.00 97.75 85 ILE A CA 1
ATOM 677 C C . ILE A 1 85 ? -5.607 -0.534 4.344 1.00 97.75 85 ILE A C 1
ATOM 679 O O . ILE A 1 85 ? -5.556 0.594 4.832 1.00 97.75 85 ILE A O 1
ATOM 683 N N . SER A 1 86 ? -6.534 -1.401 4.724 1.00 97.81 86 SER A N 1
ATOM 684 C CA . SER A 1 86 ? -7.554 -1.080 5.723 1.00 97.81 86 SER A CA 1
ATOM 685 C C . SER A 1 86 ? -7.790 -2.241 6.676 1.00 97.81 86 SER A C 1
ATOM 687 O O . SER A 1 86 ? -7.472 -3.386 6.372 1.00 97.81 86 SER A O 1
ATOM 689 N N . SER A 1 87 ? -8.393 -1.952 7.826 1.00 97.62 87 SER A N 1
ATOM 690 C CA . SER A 1 87 ? -9.047 -2.986 8.623 1.00 97.62 87 SER A CA 1
ATOM 691 C C . SER A 1 87 ? -10.206 -3.612 7.838 1.00 97.62 87 SER A C 1
ATOM 693 O O . SER A 1 87 ? -11.036 -2.877 7.294 1.00 97.62 87 SER A O 1
ATOM 695 N N . THR A 1 88 ? -10.331 -4.940 7.851 1.00 96.38 88 THR A N 1
ATOM 696 C CA . THR A 1 88 ? -11.330 -5.698 7.067 1.00 96.38 88 THR A CA 1
ATOM 697 C C . THR A 1 88 ? -12.766 -5.185 7.236 1.00 96.38 88 THR A C 1
ATOM 699 O O . THR A 1 88 ? -13.502 -5.062 6.257 1.00 96.38 88 THR A O 1
ATOM 702 N N . SER A 1 89 ? -13.161 -4.799 8.455 1.00 94.12 89 SER A N 1
ATOM 703 C CA . SER A 1 89 ? -14.509 -4.286 8.756 1.00 94.12 89 SER A CA 1
ATOM 704 C C . SER A 1 89 ? -14.879 -2.995 8.013 1.00 94.12 89 SER A C 1
ATOM 706 O O . SER A 1 89 ? -16.060 -2.748 7.759 1.00 94.12 89 SER A O 1
ATOM 708 N N . LEU A 1 90 ? -13.882 -2.174 7.673 1.00 95.06 90 LEU A N 1
ATOM 709 C CA . LEU A 1 90 ? -14.052 -0.937 6.917 1.00 95.06 90 LEU A CA 1
ATOM 710 C C . LEU A 1 90 ? -13.808 -1.155 5.424 1.00 95.06 90 LEU A C 1
ATOM 712 O O . LEU A 1 90 ? -14.590 -0.661 4.618 1.00 95.06 90 LEU A O 1
ATOM 716 N N . GLY A 1 91 ? -12.782 -1.928 5.058 1.00 95.44 91 GLY A N 1
ATOM 717 C CA . GLY A 1 91 ? -12.421 -2.159 3.658 1.00 95.44 91 GLY A CA 1
ATOM 718 C C . GLY A 1 91 ? -13.548 -2.765 2.818 1.00 95.44 91 GLY A C 1
ATOM 719 O O . GLY A 1 91 ? -13.735 -2.368 1.675 1.00 95.44 91 GLY A O 1
ATOM 720 N N . GLN A 1 92 ? -14.391 -3.620 3.407 1.00 93.25 92 GLN A N 1
ATOM 721 C CA . GLN A 1 92 ? -15.579 -4.179 2.736 1.00 93.25 92 GLN A CA 1
ATOM 722 C C . GLN A 1 92 ? -16.629 -3.129 2.326 1.00 93.25 92 GLN A C 1
ATOM 724 O O . GLN A 1 92 ? -17.560 -3.437 1.585 1.00 93.25 92 GLN A O 1
ATOM 729 N N . ARG A 1 93 ? -16.517 -1.895 2.829 1.00 94.62 93 ARG A N 1
ATOM 730 C CA . ARG A 1 93 ? -17.422 -0.775 2.540 1.00 94.62 93 ARG A CA 1
ATOM 731 C C . ARG A 1 93 ? -16.744 0.308 1.705 1.00 94.62 93 ARG A C 1
ATOM 733 O O . ARG A 1 93 ? -17.240 1.430 1.679 1.00 94.62 93 ARG A O 1
ATOM 740 N N . ILE A 1 94 ? -15.613 0.010 1.072 1.00 96.38 94 ILE A N 1
ATOM 741 C CA . ILE A 1 94 ? -14.870 0.966 0.255 1.00 96.38 94 ILE A CA 1
ATOM 742 C C . ILE A 1 94 ? -14.779 0.434 -1.170 1.00 96.38 94 ILE A C 1
ATOM 744 O O . ILE A 1 94 ? -14.299 -0.674 -1.392 1.00 96.38 94 ILE A O 1
ATOM 748 N N . LEU A 1 95 ? -15.213 1.241 -2.137 1.00 96.50 95 LEU A N 1
ATOM 749 C CA . LEU A 1 95 ? -14.832 1.048 -3.532 1.00 96.50 95 LEU A CA 1
ATOM 750 C C . LEU A 1 95 ? -13.518 1.779 -3.775 1.00 96.50 95 LEU A C 1
ATOM 752 O O . LEU A 1 95 ? -13.356 2.920 -3.343 1.00 96.50 95 LEU A O 1
ATOM 756 N N . TRP A 1 96 ? -12.587 1.120 -4.454 1.00 97.38 96 TRP A N 1
ATOM 757 C CA . TRP A 1 96 ? -11.262 1.653 -4.738 1.00 97.38 96 TRP A CA 1
ATOM 758 C C . TRP A 1 96 ? -11.041 1.686 -6.247 1.00 97.38 96 TRP A C 1
ATOM 760 O O . TRP A 1 96 ? -11.274 0.694 -6.942 1.00 97.38 96 TRP A O 1
ATOM 770 N N . SER A 1 97 ? -10.597 2.826 -6.758 1.00 96.31 97 SER A N 1
ATOM 771 C CA . SER A 1 97 ? -10.252 3.006 -8.164 1.00 96.31 97 SER A CA 1
ATOM 772 C C . SER A 1 97 ? -9.152 4.053 -8.324 1.00 96.31 97 SER A C 1
ATOM 774 O O . SER A 1 97 ? -8.765 4.734 -7.373 1.00 96.31 97 SER A O 1
ATOM 776 N N . VAL A 1 98 ? -8.631 4.174 -9.540 1.00 94.44 98 VAL A N 1
ATOM 777 C CA . VAL A 1 98 ? -7.741 5.269 -9.934 1.00 94.44 98 VAL A CA 1
ATOM 778 C C . VAL A 1 98 ? -8.484 6.204 -10.876 1.00 94.44 98 VAL A C 1
ATOM 780 O O . VAL A 1 98 ? -9.317 5.760 -11.669 1.00 94.44 98 VAL A O 1
ATOM 783 N N . LEU A 1 99 ? -8.200 7.501 -10.784 1.00 92.06 99 LEU A N 1
ATOM 784 C CA . LEU A 1 99 ? -8.760 8.472 -11.717 1.00 92.06 99 LEU A CA 1
ATOM 785 C C . LEU A 1 99 ? -8.079 8.344 -13.091 1.00 92.06 99 LEU A C 1
ATOM 787 O O . LEU A 1 99 ? -6.888 8.039 -13.159 1.00 92.06 99 LEU A O 1
ATOM 791 N N . PRO A 1 100 ? -8.812 8.583 -14.194 1.00 83.75 100 PRO A N 1
ATOM 792 C CA . PRO A 1 100 ? -8.265 8.470 -15.547 1.00 83.75 100 PRO A CA 1
ATOM 793 C C . PRO A 1 100 ? -7.302 9.612 -15.904 1.00 83.75 100 PRO A C 1
ATOM 795 O O . PRO A 1 100 ? -6.543 9.495 -16.863 1.00 83.75 100 PRO A O 1
ATOM 798 N N . GLU A 1 101 ? -7.346 10.718 -15.160 1.00 80.06 101 GLU A N 1
ATOM 799 C CA . GLU A 1 101 ? -6.573 11.927 -15.431 1.00 80.06 101 GLU A CA 1
ATOM 800 C C . GLU A 1 101 ? -5.318 12.005 -14.562 1.00 80.06 101 GLU A C 1
ATOM 802 O O . GLU A 1 101 ? -5.342 11.790 -13.348 1.00 80.06 101 GLU A O 1
ATOM 807 N N . ILE A 1 102 ? -4.211 12.355 -15.212 1.00 74.75 102 ILE A N 1
ATOM 808 C CA . ILE A 1 102 ? -2.899 12.540 -14.606 1.00 74.75 102 ILE A CA 1
ATOM 809 C C . ILE A 1 102 ? -2.714 14.059 -14.460 1.00 74.75 102 ILE A C 1
ATOM 811 O O . ILE A 1 102 ? -2.456 14.747 -15.443 1.00 74.75 102 ILE A O 1
ATOM 815 N N . TYR A 1 103 ? -2.944 14.605 -13.260 1.00 76.81 103 TYR A N 1
ATOM 816 C CA . TYR A 1 103 ? -2.944 16.055 -12.984 1.00 76.81 103 TYR A CA 1
ATOM 817 C C . TYR A 1 103 ? -1.521 16.649 -12.924 1.00 76.81 103 TYR A C 1
ATOM 819 O O . TYR A 1 103 ? -1.058 17.029 -11.850 1.00 76.81 103 TYR A O 1
ATOM 827 N N . ASP A 1 104 ? -0.806 16.677 -14.054 1.00 80.75 104 ASP A N 1
ATOM 828 C CA . ASP A 1 104 ? 0.567 17.210 -14.208 1.00 80.75 104 ASP A CA 1
ATOM 829 C C . ASP A 1 104 ? 1.626 16.608 -13.252 1.00 80.75 104 ASP A C 1
ATOM 831 O O . ASP A 1 104 ? 2.724 17.139 -13.082 1.00 80.75 104 ASP A O 1
ATOM 835 N N . SER A 1 105 ? 1.322 15.461 -12.642 1.00 87.69 105 SER A N 1
ATOM 836 C CA . SER A 1 105 ? 2.220 14.662 -11.804 1.00 87.69 105 SER A CA 1
ATOM 837 C C . SER A 1 105 ? 2.522 13.330 -12.486 1.00 87.69 105 SER A C 1
ATOM 839 O O . SER A 1 105 ? 1.755 12.871 -13.318 1.00 87.69 105 SER A O 1
ATOM 841 N N . ASP A 1 106 ? 3.608 12.653 -12.126 1.00 90.38 106 ASP A N 1
ATOM 842 C CA . ASP A 1 106 ? 3.832 11.268 -12.546 1.00 90.38 106 ASP A CA 1
ATOM 843 C C . ASP A 1 106 ? 2.953 10.269 -11.757 1.00 90.38 106 ASP A C 1
ATOM 845 O O . ASP A 1 106 ? 2.838 9.100 -12.130 1.00 90.38 106 ASP A O 1
ATOM 849 N N . HIS A 1 107 ? 2.277 10.728 -10.699 1.00 91.81 107 HIS A N 1
ATOM 850 C CA . HIS A 1 107 ? 1.370 9.940 -9.869 1.00 91.81 107 HIS A CA 1
ATOM 851 C C . HIS A 1 107 ? -0.084 9.991 -10.352 1.00 91.81 107 HIS A C 1
ATOM 853 O O . HIS A 1 107 ? -0.621 11.050 -10.677 1.00 91.81 107 HIS A O 1
ATOM 859 N N . ILE A 1 108 ? -0.741 8.828 -10.332 1.00 92.88 108 ILE A N 1
ATOM 860 C CA . ILE A 1 108 ? -2.148 8.666 -10.708 1.00 92.88 108 ILE A CA 1
ATOM 861 C C . ILE A 1 108 ? -2.997 8.738 -9.428 1.00 92.88 108 ILE A C 1
ATOM 863 O O . ILE A 1 108 ? -2.776 7.937 -8.511 1.00 92.88 108 ILE A O 1
ATOM 867 N N . PRO A 1 109 ? -3.955 9.673 -9.327 1.00 93.88 109 PRO A N 1
ATOM 868 C CA . PRO A 1 109 ? -4.785 9.822 -8.1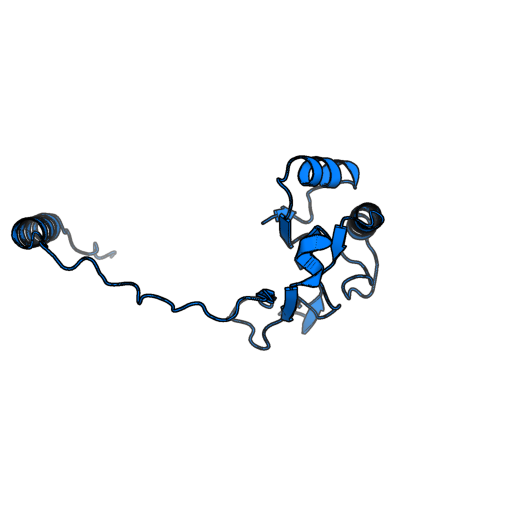38 1.00 93.88 109 PRO A CA 1
ATOM 869 C C . PRO A 1 109 ? -5.625 8.580 -7.842 1.00 93.88 109 PRO A C 1
ATOM 871 O O . PRO A 1 109 ? -6.207 7.971 -8.738 1.00 93.88 109 PRO A O 1
ATOM 874 N N . ILE A 1 110 ? -5.745 8.261 -6.555 1.00 95.12 110 ILE A N 1
ATOM 875 C CA . ILE A 1 110 ? -6.596 7.185 -6.045 1.00 95.12 110 ILE A CA 1
ATOM 876 C C . ILE A 1 110 ? -7.922 7.780 -5.567 1.00 95.12 110 ILE A C 1
ATOM 878 O O . ILE A 1 110 ? -7.933 8.743 -4.798 1.00 95.12 110 ILE A O 1
ATOM 882 N N . LEU A 1 111 ? -9.029 7.164 -5.973 1.00 95.31 111 LEU A N 1
ATOM 883 C CA . LEU A 1 111 ? -10.372 7.452 -5.492 1.00 95.31 111 LEU A CA 1
ATOM 884 C C . LEU A 1 111 ? -10.842 6.316 -4.574 1.00 95.31 111 LEU A C 1
ATOM 886 O O . LEU A 1 111 ? -10.803 5.141 -4.938 1.00 95.31 111 LEU A O 1
ATOM 890 N N . MET A 1 112 ? -11.301 6.679 -3.376 1.00 96.12 112 MET A N 1
ATOM 891 C CA . MET A 1 112 ? -11.933 5.760 -2.430 1.00 96.12 112 MET A CA 1
ATOM 892 C C . MET A 1 112 ? -13.341 6.249 -2.104 1.00 96.12 112 MET A C 1
ATOM 894 O O . MET A 1 112 ? -13.507 7.331 -1.537 1.00 96.12 112 MET A O 1
ATOM 898 N N . GLU A 1 113 ? -14.349 5.448 -2.433 1.00 95.75 113 GLU A N 1
ATOM 899 C CA . GLU A 1 113 ? -15.753 5.766 -2.180 1.00 95.75 113 GLU A CA 1
ATOM 900 C C . GLU A 1 113 ? -16.283 4.934 -1.016 1.00 95.75 113 GLU A C 1
ATOM 902 O O . GLU A 1 113 ? -16.255 3.703 -1.039 1.00 95.75 113 GLU A O 1
ATOM 907 N N . PHE A 1 114 ? -16.792 5.610 0.011 1.00 93.81 114 PHE A N 1
ATOM 908 C CA . PHE A 1 114 ? -17.333 4.963 1.199 1.00 93.81 114 PHE A CA 1
ATOM 909 C C . PHE A 1 114 ? -18.811 4.634 0.994 1.00 93.81 114 PHE A C 1
ATOM 911 O O . PHE A 1 114 ? -19.668 5.520 0.939 1.00 93.81 114 PHE A O 1
ATOM 918 N N . LEU A 1 115 ? -19.116 3.341 0.943 1.00 90.06 115 LEU A N 1
ATOM 919 C CA . LEU A 1 115 ? -20.467 2.807 0.857 1.00 90.06 115 LEU A CA 1
ATOM 920 C C . LEU A 1 115 ? -21.175 3.012 2.199 1.00 90.06 115 LEU A C 1
ATOM 922 O O . LEU A 1 115 ? -21.081 2.202 3.128 1.00 90.06 115 LEU A O 1
ATOM 926 N N . THR A 1 116 ? -21.885 4.129 2.324 1.00 76.81 116 THR A N 1
ATOM 927 C CA . THR A 1 116 ? -22.722 4.392 3.495 1.00 76.81 116 THR A CA 1
ATOM 928 C C . THR A 1 116 ? -24.077 3.708 3.331 1.00 76.81 116 THR A C 1
ATOM 930 O O . THR A 1 116 ? -24.757 3.852 2.322 1.00 76.81 116 THR A O 1
ATOM 933 N N . SER A 1 117 ? -24.506 2.969 4.357 1.00 61.78 117 SER A N 1
ATOM 934 C CA . SER A 1 117 ? -25.859 2.390 4.424 1.00 61.78 117 SER A CA 1
ATOM 935 C C . SER A 1 117 ? -26.908 3.411 4.898 1.00 61.78 117 SER A C 1
ATOM 937 O O . SER A 1 117 ? -28.008 3.034 5.306 1.00 61.78 117 SER A O 1
ATOM 939 N N . HIS A 1 118 ? -26.577 4.704 4.931 1.00 57.50 118 HIS A N 1
ATOM 940 C CA . HIS A 1 118 ? -27.498 5.710 5.433 1.00 57.50 118 HIS A CA 1
ATOM 941 C C . HIS A 1 118 ? -28.547 6.043 4.377 1.00 57.50 118 HIS A C 1
ATOM 943 O O . HIS A 1 118 ? -28.279 6.740 3.403 1.00 57.50 118 HIS A O 1
ATOM 949 N N . ASN A 1 119 ? -29.785 5.615 4.646 1.00 51.91 119 ASN A N 1
ATOM 950 C CA . ASN A 1 119 ? -30.952 6.386 4.237 1.00 51.91 119 ASN A CA 1
ATOM 951 C C . ASN A 1 119 ? -30.669 7.842 4.626 1.00 51.91 119 ASN A C 1
ATOM 953 O O . ASN A 1 119 ? -3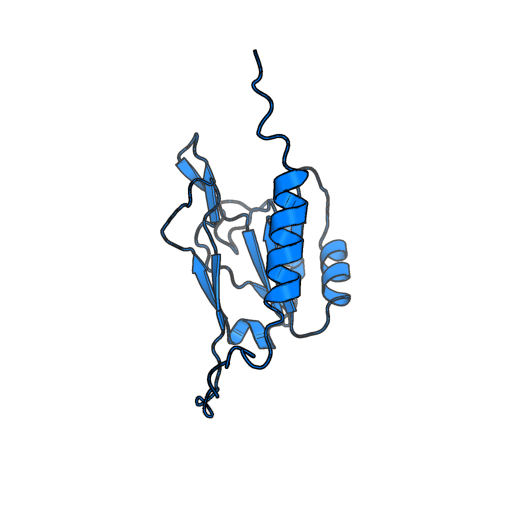0.383 8.072 5.805 1.00 51.91 119 ASN A O 1
ATOM 957 N N . PRO A 1 120 ? -30.697 8.809 3.696 1.00 53.00 120 PRO A N 1
ATOM 958 C CA . PRO A 1 120 ? -30.386 10.191 4.012 1.00 53.00 120 PRO A CA 1
ATOM 959 C C . PRO A 1 120 ? -31.450 10.714 4.979 1.00 53.00 120 PRO A C 1
ATOM 961 O O . PRO A 1 120 ? -32.505 11.210 4.584 1.00 53.00 120 PRO A O 1
ATOM 964 N N . THR A 1 121 ? -31.207 10.590 6.281 1.00 56.12 121 THR A N 1
ATOM 965 C CA . THR A 1 121 ? -31.992 11.275 7.296 1.00 56.12 121 THR A CA 1
ATOM 966 C C . THR A 1 121 ? -31.655 12.748 7.162 1.00 56.12 121 THR A C 1
ATOM 968 O O . THR A 1 121 ? -30.646 13.200 7.689 1.00 56.12 121 THR A O 1
ATOM 971 N N . LYS A 1 122 ? -32.477 13.451 6.370 1.00 54.22 122 LYS A N 1
ATOM 972 C CA . LYS A 1 122 ? -32.607 14.910 6.252 1.00 54.22 122 LYS A CA 1
ATOM 973 C C . LYS A 1 122 ? -31.330 15.666 6.621 1.00 54.22 122 LYS A C 1
ATOM 975 O O . LYS A 1 122 ? -31.167 16.109 7.755 1.00 54.22 122 LYS A O 1
ATOM 980 N N . THR A 1 123 ? -30.466 15.884 5.635 1.00 56.06 123 THR A N 1
ATOM 981 C CA . THR A 1 123 ? -29.414 16.895 5.729 1.00 56.06 123 THR A CA 1
ATOM 982 C C . THR A 1 123 ? -30.070 18.242 6.027 1.00 56.06 123 THR A C 1
ATOM 984 O O . THR A 1 123 ? -30.697 18.848 5.156 1.00 56.06 123 THR A O 1
ATOM 987 N N . THR A 1 124 ? -29.969 18.726 7.263 1.00 61.78 124 THR A N 1
ATOM 988 C CA . THR A 1 124 ? -30.186 20.147 7.526 1.00 61.78 124 THR A CA 1
ATOM 989 C C . THR A 1 124 ? -29.102 20.894 6.753 1.00 61.78 124 THR A C 1
ATOM 991 O O . THR A 1 124 ? -27.927 20.598 6.981 1.00 61.78 124 THR A O 1
ATOM 994 N N . PRO A 1 125 ? -29.436 21.813 5.832 1.00 65.00 125 PRO A N 1
ATOM 995 C CA . PRO A 1 125 ? -28.412 22.526 5.085 1.00 65.00 125 PRO A CA 1
ATOM 996 C C . PRO A 1 125 ? -27.499 23.262 6.067 1.00 65.00 125 PRO A C 1
ATOM 998 O O . PRO A 1 125 ? -27.981 23.890 7.016 1.00 65.00 125 PRO A O 1
ATOM 1001 N N . THR A 1 126 ? -26.189 23.172 5.846 1.00 65.19 126 THR A N 1
ATOM 1002 C CA . THR A 1 126 ? -25.190 23.991 6.531 1.00 65.19 126 THR A CA 1
ATOM 1003 C C . THR A 1 126 ? -25.540 25.455 6.294 1.00 65.19 126 THR A C 1
ATOM 1005 O O . THR A 1 126 ? -25.379 25.998 5.204 1.00 65.19 126 THR A O 1
ATOM 1008 N N . LYS A 1 127 ? -26.098 26.107 7.315 1.00 69.56 127 LYS A N 1
ATOM 1009 C CA . LYS A 1 127 ? -26.371 27.542 7.275 1.00 69.56 127 LYS A CA 1
ATOM 1010 C C . LYS A 1 127 ? -25.114 28.266 7.723 1.00 69.56 127 LYS A C 1
ATOM 1012 O O . LYS A 1 127 ? -24.682 28.100 8.862 1.00 69.56 127 LYS A O 1
ATOM 1017 N N . TRP A 1 128 ? -24.556 29.093 6.845 1.00 71.12 128 TRP A N 1
ATOM 1018 C CA . TRP A 1 128 ? -23.559 30.083 7.233 1.00 71.12 128 TRP A CA 1
ATOM 1019 C C . TRP A 1 128 ? -24.114 30.916 8.391 1.00 71.12 128 TRP A C 1
ATOM 1021 O O . TRP A 1 128 ? -25.245 31.411 8.332 1.00 71.12 128 TRP A O 1
ATOM 1031 N N . LYS A 1 129 ? -23.339 31.054 9.469 1.00 66.81 129 LYS A N 1
ATOM 1032 C CA . LYS A 1 129 ? -23.722 31.866 10.628 1.00 66.81 129 LYS A CA 1
ATOM 1033 C C . LYS A 1 129 ? -23.509 33.345 10.285 1.00 66.81 129 LYS A C 1
ATOM 1035 O O . LYS A 1 129 ? -22.587 33.977 10.770 1.00 66.81 129 LYS A O 1
ATOM 1040 N N . LEU A 1 130 ? -24.375 33.882 9.426 1.00 71.81 130 LEU A N 1
ATOM 1041 C CA . LEU A 1 130 ? -24.349 35.272 8.945 1.00 71.81 130 LEU A CA 1
ATOM 1042 C C . LEU A 1 130 ? -24.968 36.270 9.938 1.00 71.81 130 LEU A C 1
ATOM 1044 O O . LEU A 1 130 ? -25.159 37.436 9.608 1.00 71.81 130 LEU A O 1
ATOM 1048 N N . LYS A 1 131 ? -25.346 35.826 11.144 1.00 72.25 131 LYS A N 1
ATOM 1049 C CA . LYS A 1 131 ? -25.854 36.734 12.175 1.00 72.25 131 LYS A CA 1
ATOM 1050 C C . LYS A 1 131 ? -24.679 37.413 12.874 1.00 72.25 131 LYS A C 1
ATOM 1052 O O . LYS A 1 131 ? -23.860 36.729 13.479 1.00 72.25 131 LYS A O 1
ATOM 1057 N N . ASN A 1 132 ? -24.694 38.743 12.832 1.00 76.44 132 ASN A N 1
ATOM 1058 C CA . ASN A 1 132 ? -23.769 39.676 13.482 1.00 76.44 132 ASN A CA 1
ATOM 1059 C C . ASN A 1 132 ? -22.320 39.660 12.950 1.00 76.44 132 ASN A C 1
ATOM 1061 O O . ASN A 1 132 ? -21.395 39.486 13.740 1.00 76.44 132 ASN A O 1
ATOM 1065 N N . PRO A 1 133 ? -22.092 39.845 11.638 1.00 78.94 133 PRO A N 1
ATOM 1066 C CA . PRO A 1 133 ? -20.758 40.180 11.148 1.00 78.94 133 PRO A CA 1
ATOM 1067 C C . PRO A 1 133 ? -20.306 41.539 11.708 1.00 78.94 133 PRO A C 1
ATOM 1069 O O . PRO A 1 133 ? -21.038 42.527 11.620 1.00 78.94 133 PRO A O 1
ATOM 1072 N N . ASP A 1 134 ? -19.097 41.588 12.269 1.00 84.44 134 ASP A N 1
ATOM 1073 C CA . ASP A 1 134 ? -18.443 42.836 12.674 1.00 84.44 134 ASP A CA 1
ATOM 1074 C C . ASP A 1 134 ? -17.721 43.447 11.468 1.00 84.44 134 ASP A C 1
ATOM 1076 O O . ASP A 1 134 ? -16.520 43.266 11.248 1.00 84.44 134 ASP A O 1
ATOM 1080 N N . TRP A 1 135 ? -18.502 44.127 10.631 1.00 84.44 135 TRP A N 1
ATOM 1081 C CA . TRP A 1 135 ? -17.987 44.793 9.436 1.00 84.44 135 TRP A CA 1
ATOM 1082 C C . TRP A 1 135 ? -17.020 45.927 9.770 1.00 84.44 135 TRP A C 1
ATOM 1084 O O . TRP A 1 135 ? -16.106 46.182 8.993 1.00 84.44 135 TRP A O 1
ATOM 1094 N N . THR A 1 136 ? -17.184 46.569 10.927 1.00 90.12 136 THR A N 1
ATOM 1095 C CA . THR A 1 136 ? -16.304 47.652 11.369 1.00 90.12 136 THR A CA 1
ATOM 1096 C C . THR A 1 136 ? -14.902 47.122 11.633 1.00 90.12 136 THR A C 1
ATOM 1098 O O . THR A 1 136 ? -13.936 47.681 11.118 1.00 90.12 136 THR A O 1
ATOM 1101 N N . PHE A 1 137 ? -14.784 46.011 12.366 1.00 87.19 137 P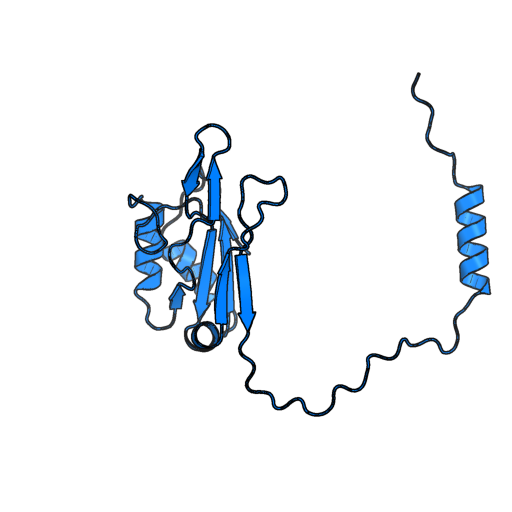HE A N 1
ATOM 1102 C CA . PHE A 1 137 ? -13.496 45.362 12.600 1.00 87.19 137 PHE A CA 1
ATOM 1103 C C . PHE A 1 137 ? -12.852 44.884 11.295 1.00 87.19 137 PHE A C 1
ATOM 1105 O O . PHE A 1 137 ? -11.660 45.093 11.082 1.00 87.19 137 PHE A O 1
ATOM 1112 N N . PHE A 1 138 ? -13.637 44.284 10.394 1.00 85.88 138 PHE A N 1
ATOM 1113 C CA . PHE A 1 138 ? -13.132 43.855 9.089 1.00 85.88 138 PHE A CA 1
ATOM 1114 C C . PHE A 1 138 ? -12.567 45.029 8.275 1.00 85.88 138 PHE A C 1
ATOM 1116 O O . PHE A 1 138 ? -11.441 44.941 7.789 1.00 85.88 138 PHE A O 1
ATOM 1123 N N . SER A 1 139 ? -13.310 46.133 8.160 1.00 87.19 139 SER A N 1
ATOM 1124 C CA . SER A 1 139 ? -12.861 47.325 7.434 1.00 87.19 139 SER A CA 1
ATOM 1125 C C . SER A 1 139 ? -11.597 47.928 8.043 1.00 87.19 139 SER A C 1
ATOM 1127 O O . SER A 1 139 ? -10.640 48.170 7.313 1.00 87.19 139 SER A O 1
ATOM 1129 N N . GLN A 1 140 ? -11.546 48.079 9.372 1.00 91.25 140 GLN A N 1
ATOM 1130 C CA . GLN A 1 140 ? -10.353 48.576 10.071 1.00 91.25 140 GLN A CA 1
ATOM 1131 C C . GLN A 1 140 ? -9.133 47.688 9.820 1.00 91.25 140 GLN A C 1
ATOM 1133 O O . GLN A 1 140 ? -8.030 48.183 9.599 1.00 91.25 140 GLN A O 1
ATOM 1138 N N . LEU A 1 141 ? -9.326 46.368 9.832 1.00 89.69 141 LEU A N 1
ATOM 1139 C CA . LEU A 1 141 ? -8.254 45.416 9.581 1.00 89.69 141 LEU A CA 1
ATOM 1140 C C . LEU A 1 141 ? -7.742 45.521 8.140 1.00 89.69 141 LEU A C 1
ATOM 1142 O O . LEU A 1 141 ? -6.534 45.481 7.919 1.00 89.69 141 LEU A O 1
ATOM 1146 N N . VAL A 1 142 ? -8.636 45.653 7.158 1.00 88.38 142 VAL A N 1
ATOM 1147 C CA . VAL A 1 142 ? -8.251 45.816 5.749 1.00 88.38 142 VAL A CA 1
ATOM 1148 C C . VAL A 1 142 ? -7.477 47.115 5.547 1.00 88.38 142 VAL A C 1
ATOM 1150 O O . VAL A 1 142 ? -6.400 47.078 4.958 1.00 88.38 142 VAL A O 1
ATOM 1153 N N . GLU A 1 143 ? -7.972 48.235 6.072 1.00 89.94 143 GLU A N 1
ATOM 1154 C CA . GLU A 1 143 ? -7.302 49.537 5.975 1.00 89.94 143 GLU A CA 1
ATOM 1155 C C . GLU A 1 143 ? -5.912 49.501 6.618 1.00 89.94 143 GLU A C 1
ATOM 1157 O O . GLU A 1 143 ? -4.928 49.843 5.966 1.00 89.94 143 GLU A O 1
ATOM 1162 N N . HIS A 1 144 ? -5.797 48.964 7.836 1.00 88.06 144 HIS A N 1
ATOM 1163 C CA . HIS A 1 144 ? -4.508 48.821 8.512 1.00 88.06 144 HIS A CA 1
ATOM 1164 C C . HIS A 1 144 ? -3.509 47.965 7.718 1.00 88.06 144 HIS A C 1
ATOM 1166 O O . HIS A 1 144 ? -2.318 48.268 7.665 1.00 88.06 144 HIS A O 1
ATOM 1172 N N . ASN A 1 145 ? -3.965 46.878 7.091 1.00 86.56 145 ASN A N 1
ATOM 1173 C CA . ASN A 1 145 ? -3.082 46.031 6.290 1.00 86.56 145 ASN A CA 1
ATOM 1174 C C . ASN A 1 145 ? -2.696 46.681 4.957 1.00 86.56 145 ASN A C 1
ATOM 1176 O O . ASN A 1 145 ? -1.585 46.453 4.489 1.00 86.56 145 ASN A O 1
ATOM 1180 N N . LEU A 1 146 ? -3.572 47.496 4.362 1.00 84.88 146 LEU A N 1
ATOM 1181 C CA . LEU A 1 146 ? -3.268 48.255 3.149 1.00 84.88 146 LEU A CA 1
ATOM 1182 C C . LEU A 1 146 ? -2.249 49.367 3.408 1.00 84.88 146 LEU A C 1
ATOM 1184 O O . LEU A 1 146 ? -1.350 49.554 2.595 1.00 84.88 146 LEU A O 1
ATOM 1188 N N . GLU A 1 147 ? -2.335 50.060 4.544 1.00 81.19 147 GLU A N 1
ATOM 1189 C CA . GLU A 1 147 ? -1.345 51.075 4.936 1.00 81.19 147 GLU A CA 1
ATOM 1190 C C . GLU A 1 147 ? 0.054 50.479 5.141 1.00 81.19 147 GLU A C 1
ATOM 1192 O O . GLU A 1 147 ? 1.061 51.112 4.828 1.00 81.19 147 GLU A O 1
ATOM 1197 N N . ASN A 1 148 ? 0.118 49.236 5.620 1.00 74.38 148 ASN A N 1
ATOM 1198 C CA . ASN A 1 148 ? 1.370 48.510 5.830 1.00 74.38 148 ASN A CA 1
ATOM 1199 C C . ASN A 1 148 ? 1.818 47.697 4.606 1.00 74.38 148 ASN A C 1
ATOM 1201 O O . ASN A 1 148 ? 2.868 47.050 4.637 1.00 74.38 148 ASN A O 1
ATOM 1205 N N . TYR A 1 149 ? 1.045 47.712 3.519 1.00 78.06 149 TYR A N 1
ATOM 1206 C CA . TYR A 1 149 ? 1.364 46.962 2.316 1.00 78.06 149 TYR A CA 1
ATOM 1207 C C . TYR A 1 149 ? 2.393 47.720 1.474 1.00 78.06 149 TYR A C 1
ATOM 1209 O O . TYR A 1 149 ? 2.081 48.686 0.785 1.00 78.06 149 TYR A O 1
ATOM 1217 N N . SER A 1 150 ? 3.643 47.257 1.489 1.00 70.94 150 SER A N 1
ATOM 1218 C CA . SER A 1 150 ? 4.758 47.899 0.772 1.00 70.94 150 SER A CA 1
ATOM 1219 C C . SER A 1 150 ? 4.792 47.608 -0.738 1.00 70.94 150 SER A C 1
ATOM 1221 O O . SER A 1 150 ? 5.765 47.961 -1.403 1.00 70.94 150 SER A O 1
ATOM 1223 N N . GLY A 1 151 ? 3.762 46.956 -1.288 1.00 71.12 151 GLY A N 1
ATOM 1224 C CA . GLY A 1 151 ? 3.789 46.434 -2.654 1.00 71.12 151 GLY A CA 1
ATOM 1225 C C . GLY A 1 151 ? 4.826 45.316 -2.845 1.00 71.12 151 GLY A C 1
ATOM 1226 O O . GLY A 1 151 ? 5.638 45.040 -1.959 1.00 71.12 151 GLY A O 1
ATOM 1227 N N . PRO A 1 152 ? 4.824 44.628 -3.996 1.00 71.38 152 PRO A N 1
ATOM 1228 C CA . PRO A 1 152 ? 5.953 43.792 -4.373 1.00 71.38 152 PRO A CA 1
ATOM 1229 C C . PRO A 1 152 ? 7.167 44.689 -4.660 1.00 71.38 152 PRO A C 1
ATOM 1231 O O . PRO A 1 152 ? 7.093 45.596 -5.490 1.00 71.38 152 PRO A O 1
ATOM 1234 N N . SER A 1 153 ? 8.290 44.437 -3.985 1.00 65.06 153 SER A N 1
ATOM 1235 C CA . SER A 1 153 ? 9.569 45.070 -4.302 1.00 65.06 153 SER A CA 1
ATOM 1236 C C . SER A 1 153 ? 9.957 44.726 -5.741 1.00 65.06 153 SER A C 1
ATOM 1238 O O . SER A 1 153 ? 10.150 43.561 -6.087 1.00 65.06 153 SER A O 1
ATOM 1240 N N . SER A 1 154 ? 10.056 45.739 -6.601 1.00 55.78 154 SER A N 1
ATOM 1241 C CA . SER A 1 154 ? 10.575 45.574 -7.956 1.00 55.78 154 SER A CA 1
ATOM 1242 C C . SER A 1 154 ? 12.043 45.156 -7.873 1.00 55.78 154 SER A C 1
ATOM 1244 O O . SER A 1 154 ? 12.899 45.963 -7.508 1.00 55.78 154 SER A O 1
ATOM 1246 N N . ALA A 1 155 ? 12.322 43.890 -8.175 1.00 52.94 155 ALA A N 1
ATOM 1247 C CA . ALA A 1 155 ? 13.673 43.413 -8.413 1.00 52.94 155 ALA A CA 1
ATOM 1248 C C . ALA A 1 155 ? 14.171 44.015 -9.738 1.00 52.94 155 ALA A C 1
ATOM 1250 O O . ALA A 1 155 ? 13.600 43.729 -10.790 1.00 52.94 155 ALA A O 1
ATOM 1251 N N . ASN A 1 156 ? 15.191 44.871 -9.655 1.00 43.22 156 ASN A N 1
ATOM 1252 C CA . ASN A 1 156 ? 16.091 45.169 -10.771 1.00 43.22 156 ASN A CA 1
ATOM 1253 C C . ASN A 1 156 ? 17.226 44.146 -10.781 1.00 43.22 156 ASN A C 1
ATOM 1255 O O . ASN A 1 156 ? 17.688 43.795 -9.669 1.00 43.22 156 ASN A O 1
#

InterPro domains:
  IPR005135 Endonuclease/exonuclease/phosphatase [PF14529] (1-110)
  IPR036691 Endonuclease/exonuclease/phosphatase superfamily [G3DSA:3.60.10.10] (1-116)
  IPR036691 Endonuclease/exonuclease/phosphatase superfamily [SSF56219] (1-114)

Organism: NCBI:txid143950

Foldseek 3Di:
DDDDDPPDDDALVVVVVVVVPDDPWDKDKDFQQFDDVVQAHPDGDRSNVRVVVNVVDPQKDWQHPNDFFFADPVPRDTHRGMTIMTGPVQSVQWHKDWDPDDPPHRTTDIDIDGNDPDPPPDDPPPDDPPPDDPVVVVVVVVVVVVVVPPDPPDDD

Radius of gyration: 23.23 Å; chains: 1; bounding box: 49×64×38 Å

Sequence (156 aa):
NIYLPNQTNFNHTDLNNIINQLPKPYIITGDFNSQSPYWGSEKIDQRGKSIERVLEDDNIILLNTGTPTRINPATGHFSAIYLSISSTSLGQRILWSVLPEIYDSDHIPILMEFLTSHNPTKTTPTKWKLKNPDWTFFSQLVEHNLENYSGPSSAN

pLDDT: mean 88.43, std 12.21, range [43.22, 98.19]

Secondary structure (DSSP, 8-state):
-EE--TT----HHHHHHHHHTSPSS-EEEEE-----GGGT-SS--HHHHHHHHHTTSTTEEE---S---EE-TTT--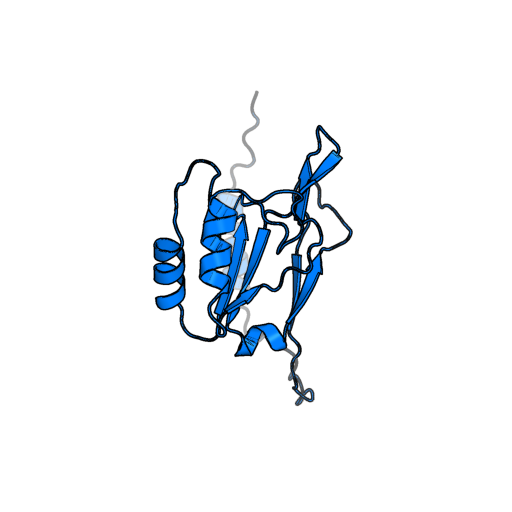EE--EEEEEEHHHHTTEEEEE-S---SSSBPPEEEEE----------------SS--HHHHHHHHHHHHHT--------